Protein AF-A0A5B9Y6F9-F1 (afdb_monomer)

Solvent-accessible surface area (backbone atoms only — not comparable to full-atom values): 5089 Å² total; per-residue (Å²): 129,65,69,65,58,56,52,52,53,52,51,47,61,73,74,40,62,91,88,62,64,67,49,80,44,80,77,47,74,59,94,62,37,35,35,32,40,37,39,33,37,46,69,52,53,74,67,39,96,55,53,67,64,52,59,32,50,50,55,32,48,63,55,54,34,94,86,37,93,56,90,43,42,58,44,53,48,68,46,73,48,75,82,85,124

Organism: NCBI:txid216932

Radius of gyration: 13.01 Å; Cα contacts (8 Å, |Δi|>4): 111; chains: 1; bounding box: 44×22×33 Å

Secondary structure (DSSP, 8-state):
--HHHHHHHHHHHHHS-TT--EEEEEEEE-SSEEEEEEEEEHHHHHH-SS-HHHHHHHHHHHHTSTT-S-SSEEEEEEEEE----

Nearest PDB structures (foldseek):
  8rxx-assembly1_SC  TM=6.427E-01  e=5.896E-02  Leishmania major strain Friedlin
  9fjl-assembly1_A  TM=5.707E-01  e=4.211E-02  Sulfolobus acidocaldarius DSM 639
  1ib8-assembly1_A  TM=5.977E-01  e=1.414E-01  Streptococcus pneumoniae
  5nfl-assembly1_A  TM=5.124E-01  e=6.307E-02  Sinorhizobium meliloti 2011
  4nwr-assembly3_y  TM=3.843E-01  e=1.595E+00  uncultured bacterium

pLDDT: mean 78.93, std 10.93, range [46.22, 91.31]

Structure (mmCIF, N/CA/C/O backbone):
data_AF-A0A5B9Y6F9-F1
#
_entry.id   AF-A0A5B9Y6F9-F1
#
loop_
_atom_site.group_PDB
_atom_site.id
_atom_site.type_symbol
_atom_site.label_atom_id
_atom_site.label_alt_id
_atom_site.label_comp_id
_atom_site.label_asym_id
_atom_site.label_entity_id
_atom_site.label_seq_id
_atom_site.pdbx_PDB_ins_code
_atom_site.Cartn_x
_atom_site.Cartn_y
_atom_site.Cartn_z
_atom_site.occupancy
_atom_site.B_iso_or_equiv
_atom_site.auth_seq_id
_atom_site.auth_comp_id
_atom_site.auth_asym_id
_atom_site.auth_atom_id
_atom_site.pdbx_PDB_model_num
ATOM 1 N N . MET A 1 1 ? -2.267 -13.326 8.741 1.00 51.59 1 MET A N 1
ATOM 2 C CA . MET A 1 1 ? -1.932 -12.096 7.992 1.00 51.59 1 MET A CA 1
ATOM 3 C C . MET A 1 1 ? -3.233 -11.333 7.801 1.00 51.59 1 MET A C 1
ATOM 5 O O . MET A 1 1 ? -4.242 -11.989 7.578 1.00 51.59 1 MET A O 1
ATOM 9 N N . SER A 1 2 ? -3.251 -10.013 7.999 1.00 63.00 2 SER A N 1
ATOM 10 C CA . SER A 1 2 ? -4.478 -9.204 7.912 1.00 63.00 2 SER A CA 1
ATOM 11 C C . SER A 1 2 ? -5.045 -9.271 6.491 1.00 63.00 2 SER A C 1
ATOM 13 O O . SER A 1 2 ? -4.312 -8.995 5.546 1.00 63.00 2 SER A O 1
ATOM 15 N N . SER A 1 3 ? -6.326 -9.620 6.317 1.00 77.88 3 SER A N 1
ATOM 16 C CA . SER A 1 3 ? -6.961 -9.793 4.992 1.00 77.88 3 SER A CA 1
ATOM 17 C C . SER A 1 3 ? -6.813 -8.564 4.083 1.00 77.88 3 SER A C 1
ATOM 19 O O . SER A 1 3 ? -6.779 -8.684 2.864 1.00 77.88 3 SER A O 1
ATOM 21 N N . MET A 1 4 ? -6.645 -7.383 4.680 1.00 83.62 4 MET A N 1
ATOM 22 C CA . MET A 1 4 ? -6.341 -6.131 3.988 1.00 83.62 4 MET A CA 1
ATOM 23 C C . MET A 1 4 ? -5.004 -6.170 3.233 1.00 83.62 4 MET A C 1
ATOM 25 O O . MET A 1 4 ? -4.926 -5.700 2.102 1.00 83.62 4 MET A O 1
ATOM 29 N N . TYR A 1 5 ? -3.962 -6.761 3.825 1.00 85.62 5 TYR A N 1
ATOM 30 C CA . TYR A 1 5 ? -2.652 -6.895 3.184 1.00 85.62 5 TYR A CA 1
ATOM 31 C C . TYR A 1 5 ? -2.740 -7.744 1.917 1.00 85.62 5 TYR A C 1
ATOM 33 O O . TYR A 1 5 ? -2.151 -7.388 0.902 1.00 85.62 5 TYR A O 1
ATOM 41 N N . GLU A 1 6 ? -3.491 -8.846 1.957 1.00 86.12 6 GLU A N 1
ATOM 42 C CA . GLU A 1 6 ? -3.655 -9.732 0.800 1.00 86.12 6 GLU A CA 1
ATOM 43 C C . GLU A 1 6 ? -4.416 -9.041 -0.335 1.00 86.12 6 GLU A C 1
ATOM 45 O O . GLU A 1 6 ? -3.987 -9.109 -1.487 1.00 86.12 6 GLU A O 1
ATOM 50 N N . VAL A 1 7 ? -5.486 -8.306 -0.008 1.00 86.75 7 VAL A N 1
ATOM 51 C CA . VAL A 1 7 ? -6.245 -7.508 -0.984 1.00 86.75 7 VAL A CA 1
ATOM 52 C C . VAL A 1 7 ? -5.358 -6.436 -1.616 1.00 86.75 7 VAL A C 1
ATOM 54 O O . VAL A 1 7 ? -5.258 -6.371 -2.840 1.00 86.75 7 VAL A O 1
ATOM 57 N N . LEU A 1 8 ? -4.659 -5.639 -0.803 1.00 86.88 8 LEU A N 1
ATOM 58 C CA . LEU A 1 8 ? -3.757 -4.593 -1.293 1.00 86.88 8 LEU A CA 1
ATOM 59 C C . LEU A 1 8 ? -2.602 -5.174 -2.116 1.00 86.88 8 LEU A C 1
ATOM 61 O O . LEU A 1 8 ? -2.260 -4.634 -3.164 1.00 86.88 8 LEU A O 1
ATOM 65 N N . SER A 1 9 ? -2.032 -6.302 -1.690 1.00 86.12 9 SER A N 1
ATOM 66 C CA . SER A 1 9 ? -0.974 -6.995 -2.430 1.00 86.12 9 SER A CA 1
ATOM 67 C C . SER A 1 9 ? -1.468 -7.503 -3.786 1.00 86.12 9 SER A C 1
ATOM 69 O O . SER A 1 9 ? -0.738 -7.415 -4.773 1.00 86.12 9 SER A O 1
ATOM 71 N N . SER A 1 10 ? -2.710 -7.991 -3.862 1.00 86.88 10 SER A N 1
ATOM 72 C CA . SER A 1 10 ? -3.323 -8.401 -5.127 1.00 86.88 10 SER A CA 1
ATOM 73 C C . SER A 1 10 ? -3.585 -7.209 -6.048 1.00 86.88 10 SER A C 1
ATOM 75 O O . SER A 1 10 ? -3.272 -7.294 -7.231 1.00 86.88 10 SER A O 1
ATOM 77 N N . LEU A 1 11 ? -4.103 -6.096 -5.517 1.00 85.25 11 LEU A N 1
ATOM 78 C CA . LEU A 1 11 ? -4.319 -4.864 -6.287 1.00 85.25 11 LEU A CA 1
ATOM 79 C C . LEU A 1 11 ? -3.002 -4.302 -6.828 1.00 85.25 11 LEU A C 1
ATOM 81 O O . LEU A 1 11 ? -2.933 -3.892 -7.979 1.00 85.25 11 LEU A O 1
ATOM 85 N N . LEU A 1 12 ? -1.936 -4.337 -6.028 1.00 85.38 12 LEU A N 1
ATOM 86 C CA . LEU A 1 12 ? -0.608 -3.901 -6.457 1.00 85.38 12 LEU A CA 1
ATOM 87 C C . LEU A 1 12 ? -0.071 -4.716 -7.635 1.00 85.38 12 LEU A C 1
ATOM 89 O O . LEU A 1 12 ? 0.563 -4.141 -8.507 1.00 85.38 12 LEU A O 1
ATOM 93 N N . LYS A 1 13 ? -0.337 -6.025 -7.689 1.00 83.31 13 LYS A N 1
ATOM 94 C CA . LYS A 1 13 ? 0.074 -6.871 -8.824 1.00 83.31 13 LYS A CA 1
ATOM 95 C C . LYS A 1 13 ? -0.686 -6.569 -10.114 1.00 83.31 13 LYS A C 1
ATOM 97 O O . LYS A 1 13 ? -0.172 -6.864 -11.184 1.00 83.31 13 LYS A O 1
ATOM 102 N N . ASP A 1 14 ? -1.904 -6.047 -10.002 1.00 83.19 14 ASP A N 1
ATOM 103 C CA . ASP A 1 14 ? -2.725 -5.652 -11.150 1.00 83.19 14 ASP A CA 1
ATOM 104 C C . ASP A 1 14 ? -2.365 -4.235 -11.628 1.00 83.19 14 ASP A C 1
ATOM 106 O O . ASP A 1 14 ? -2.302 -3.963 -12.824 1.00 83.19 14 ASP A O 1
ATOM 110 N N . LEU A 1 15 ? -2.055 -3.343 -10.679 1.00 79.69 15 LEU A N 1
ATOM 111 C CA . LEU A 1 15 ? -1.691 -1.952 -10.945 1.00 79.69 15 LEU A CA 1
ATOM 112 C C . LEU A 1 15 ? -0.239 -1.778 -11.400 1.00 79.69 15 LEU A C 1
ATOM 114 O O . LEU A 1 15 ? 0.028 -0.883 -12.199 1.00 79.69 15 LEU A O 1
ATOM 118 N N . LEU A 1 16 ? 0.698 -2.576 -10.879 1.00 79.19 16 LEU A N 1
ATOM 119 C CA . LEU A 1 16 ? 2.120 -2.511 -11.219 1.00 79.19 16 LEU A CA 1
ATOM 120 C C . LEU A 1 16 ? 2.466 -3.544 -12.308 1.00 79.19 16 LEU A C 1
ATOM 122 O O . LEU A 1 16 ? 2.018 -4.686 -12.230 1.00 79.19 16 LEU A O 1
ATOM 126 N N . PRO A 1 17 ? 3.298 -3.205 -13.312 1.00 77.75 17 PRO A N 1
ATOM 127 C CA . PRO A 1 17 ? 3.729 -4.136 -14.336 1.00 77.75 17 PRO A CA 1
ATOM 128 C C . PRO A 1 17 ? 4.517 -5.288 -13.718 1.00 77.75 17 PRO A C 1
ATOM 130 O O . PRO A 1 17 ? 5.210 -5.124 -12.717 1.00 77.75 17 PRO A O 1
ATOM 133 N N . ALA A 1 18 ? 4.459 -6.453 -14.355 1.00 72.81 18 ALA A N 1
ATOM 134 C CA . ALA A 1 18 ? 5.077 -7.675 -13.839 1.00 72.81 18 ALA A CA 1
ATOM 135 C C . ALA A 1 18 ? 6.606 -7.584 -13.646 1.00 72.81 18 ALA A C 1
ATOM 137 O O . ALA A 1 18 ? 7.153 -8.323 -12.835 1.00 72.81 18 ALA A O 1
ATOM 138 N N . ASP A 1 19 ? 7.281 -6.673 -14.356 1.00 73.12 19 ASP A N 1
ATOM 139 C CA . ASP A 1 19 ? 8.733 -6.433 -14.257 1.00 73.12 19 ASP A CA 1
ATOM 140 C C . ASP A 1 19 ? 9.100 -5.395 -13.169 1.00 73.12 19 ASP A C 1
ATOM 142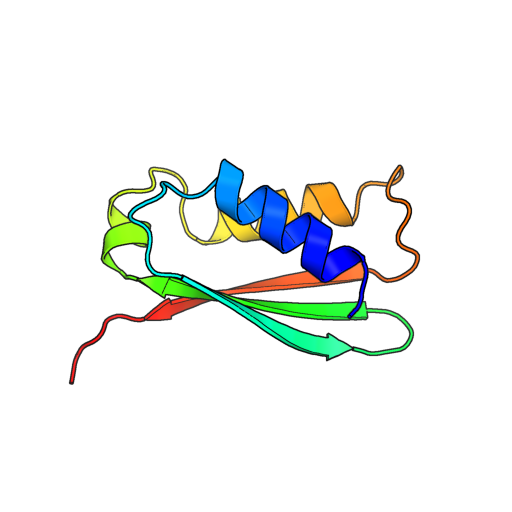 O O . ASP A 1 19 ? 10.235 -4.936 -13.064 1.00 73.12 19 ASP A O 1
ATOM 146 N N . SER A 1 20 ? 8.124 -4.987 -12.352 1.00 74.50 20 SER A N 1
ATOM 147 C CA . SER A 1 20 ? 8.307 -3.994 -11.292 1.00 74.50 20 SER A CA 1
ATOM 148 C C . SER A 1 20 ? 8.994 -4.585 -10.070 1.00 74.50 20 SER A C 1
ATOM 150 O O . SER A 1 20 ? 8.461 -5.497 -9.438 1.00 74.50 20 SER A O 1
ATOM 152 N N . ASN A 1 21 ? 10.100 -3.979 -9.639 1.00 82.12 21 A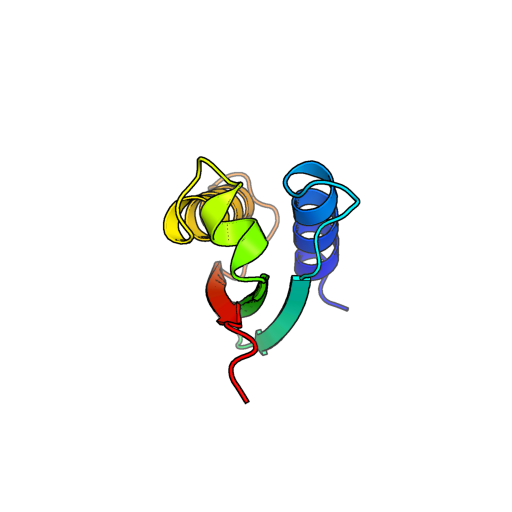SN A N 1
ATOM 153 C CA . ASN A 1 21 ? 10.645 -4.220 -8.307 1.00 82.12 21 ASN A CA 1
ATOM 154 C C . ASN A 1 21 ? 9.977 -3.294 -7.288 1.00 82.12 21 ASN A C 1
ATOM 156 O O . ASN A 1 21 ? 10.141 -2.075 -7.331 1.00 82.12 21 ASN A O 1
ATOM 160 N N . TYR A 1 22 ? 9.226 -3.886 -6.361 1.00 85.31 22 TYR A N 1
ATOM 161 C CA . TYR A 1 22 ? 8.617 -3.169 -5.249 1.00 85.31 22 TYR A CA 1
ATOM 162 C C . TYR A 1 22 ? 8.601 -4.019 -3.979 1.00 85.31 22 TYR A C 1
ATOM 164 O O . TYR A 1 2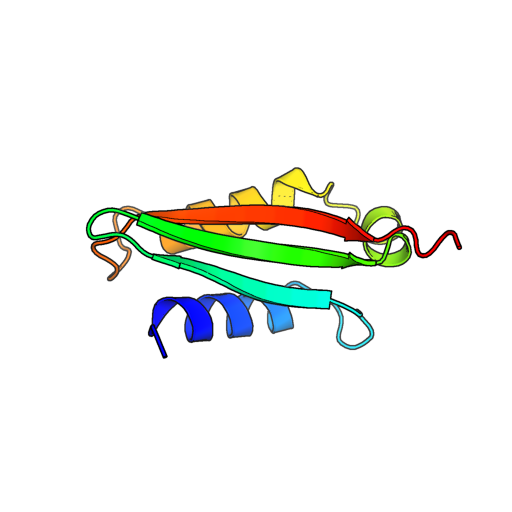2 ? 8.595 -5.252 -4.017 1.00 85.31 22 TYR A O 1
ATOM 172 N N . VAL A 1 23 ? 8.558 -3.350 -2.832 1.00 88.62 23 VAL A N 1
ATOM 173 C CA . VAL A 1 23 ? 8.413 -3.971 -1.517 1.00 88.62 23 VAL A CA 1
ATOM 174 C C . VAL A 1 23 ? 7.175 -3.396 -0.852 1.00 88.62 23 VAL A C 1
ATOM 176 O O . VAL A 1 23 ? 7.119 -2.207 -0.567 1.00 88.62 23 VAL A O 1
ATOM 179 N N . PHE A 1 24 ? 6.196 -4.250 -0.563 1.00 90.19 24 PHE A N 1
ATOM 180 C CA . PHE A 1 24 ? 4.996 -3.865 0.174 1.00 90.19 24 PHE A CA 1
ATOM 181 C C . PHE A 1 24 ? 4.947 -4.568 1.530 1.00 90.19 24 PHE A C 1
ATOM 183 O O . PHE A 1 24 ? 4.911 -5.803 1.600 1.00 90.19 24 PHE A O 1
ATOM 190 N N . LYS A 1 25 ? 4.955 -3.791 2.617 1.00 90.75 25 LYS A N 1
ATOM 191 C CA . LYS A 1 25 ? 4.989 -4.312 3.991 1.00 90.75 25 LYS A CA 1
ATOM 192 C C . LYS A 1 25 ? 4.047 -3.547 4.911 1.00 90.75 25 LYS A C 1
ATOM 194 O O . LYS A 1 25 ? 3.899 -2.337 4.808 1.00 90.75 25 LYS A O 1
ATOM 199 N N . GLN A 1 26 ? 3.454 -4.262 5.860 1.00 90.56 26 GLN A N 1
ATOM 200 C CA . GLN A 1 26 ? 2.789 -3.653 7.007 1.00 90.56 26 GLN A CA 1
ATOM 201 C C . GLN A 1 26 ? 3.856 -3.184 7.999 1.00 90.56 26 GLN A C 1
ATOM 203 O O . GLN A 1 26 ? 4.693 -3.981 8.424 1.00 90.56 26 GLN A O 1
ATOM 208 N N . ILE A 1 27 ? 3.825 -1.903 8.359 1.00 91.12 27 ILE A N 1
ATOM 209 C CA . ILE A 1 27 ? 4.794 -1.302 9.286 1.00 91.12 27 ILE A CA 1
ATOM 210 C C . ILE A 1 27 ? 4.215 -1.110 10.683 1.00 91.12 27 ILE A C 1
ATOM 212 O O . ILE A 1 27 ? 4.954 -1.144 11.665 1.00 91.12 27 ILE A O 1
ATOM 216 N N . ARG A 1 28 ? 2.894 -0.935 10.794 1.00 88.50 28 ARG A N 1
ATOM 217 C CA . ARG A 1 28 ? 2.212 -0.779 12.079 1.00 88.50 28 ARG A CA 1
ATOM 218 C C . ARG A 1 28 ? 0.750 -1.179 11.969 1.00 88.50 28 ARG A C 1
ATOM 220 O O . ARG A 1 28 ? 0.125 -0.992 10.935 1.00 88.50 28 ARG A O 1
ATOM 227 N N . GLU A 1 29 ? 0.200 -1.688 13.059 1.00 88.50 29 GLU A N 1
ATOM 228 C CA . GLU A 1 29 ? -1.238 -1.857 13.230 1.00 88.50 29 GLU A CA 1
ATOM 229 C C . GLU A 1 29 ? -1.626 -1.376 14.628 1.00 88.50 29 GLU A C 1
ATOM 231 O O . GLU A 1 29 ? -0.927 -1.651 15.605 1.00 88.50 29 GLU A O 1
ATOM 236 N N . THR A 1 30 ? -2.713 -0.618 14.700 1.00 87.62 30 THR A N 1
ATOM 237 C CA . THR A 1 30 ? -3.381 -0.200 15.934 1.00 87.62 30 THR A CA 1
ATOM 238 C C . THR A 1 30 ? -4.829 -0.691 15.900 1.00 87.62 30 THR A C 1
ATOM 240 O O . THR A 1 30 ? -5.249 -1.363 14.952 1.00 87.62 30 THR A O 1
ATOM 243 N N . ASP A 1 31 ? -5.609 -0.395 16.937 1.00 85.12 31 ASP A N 1
ATOM 244 C CA . ASP A 1 31 ? -7.042 -0.704 16.959 1.00 85.12 31 ASP A CA 1
ATOM 245 C C . ASP A 1 31 ? -7.843 0.090 15.912 1.00 85.12 31 ASP A C 1
ATOM 247 O O . ASP A 1 31 ? -8.873 -0.394 15.448 1.00 85.12 31 ASP A O 1
ATOM 251 N N . GLU A 1 32 ? -7.346 1.256 15.487 1.00 85.69 32 GLU A N 1
ATOM 252 C CA . GLU A 1 32 ? -8.054 2.186 14.594 1.00 85.69 32 GLU A CA 1
ATOM 253 C C . GLU A 1 32 ? -7.501 2.192 13.160 1.00 85.69 32 GLU A C 1
ATOM 255 O O . GLU A 1 32 ? -8.248 2.405 12.200 1.00 85.69 32 GLU A O 1
ATOM 260 N N . GLU A 1 33 ? -6.200 1.942 12.988 1.00 88.00 33 GLU A N 1
ATOM 261 C CA . GLU A 1 33 ? -5.524 2.051 11.695 1.00 88.00 33 GLU A CA 1
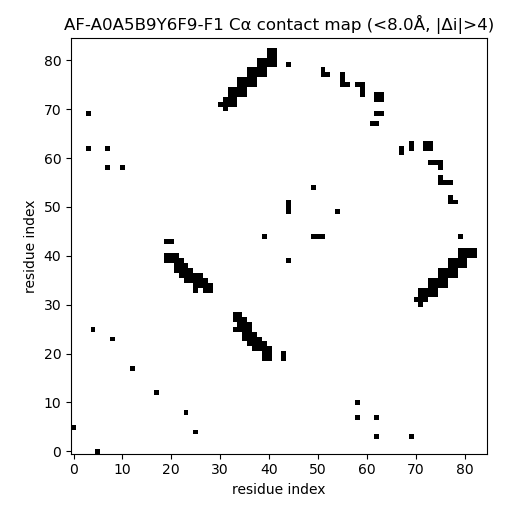AT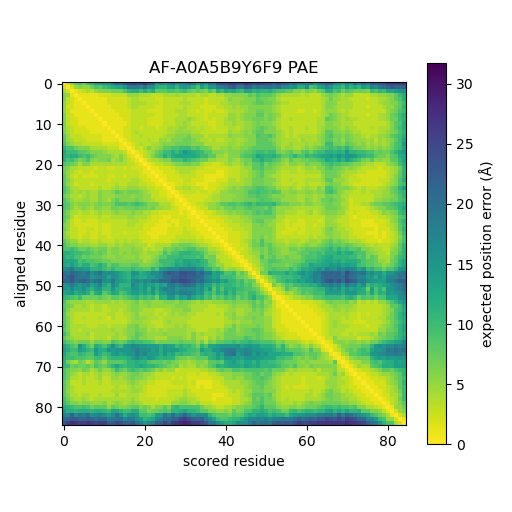OM 262 C C . GLU A 1 33 ? -4.518 0.925 11.430 1.00 88.00 33 GLU A C 1
ATOM 264 O O . GLU A 1 33 ? -3.922 0.341 12.338 1.00 88.00 33 GLU A O 1
ATOM 269 N N . ILE A 1 34 ? -4.300 0.643 10.146 1.00 89.62 34 ILE A N 1
ATOM 270 C CA . ILE A 1 34 ? -3.216 -0.210 9.663 1.00 89.62 34 ILE A CA 1
ATOM 271 C C . ILE A 1 34 ? -2.342 0.616 8.728 1.00 89.62 34 ILE A C 1
ATOM 273 O O . ILE A 1 34 ? -2.815 1.145 7.722 1.00 89.62 34 ILE A O 1
ATOM 277 N N . LYS A 1 35 ? -1.054 0.705 9.052 1.00 90.69 35 LYS A N 1
ATOM 278 C CA . LYS A 1 35 ? -0.074 1.451 8.273 1.00 90.69 35 LYS A CA 1
ATOM 279 C C . LYS A 1 35 ? 0.772 0.504 7.431 1.00 90.69 35 LYS A C 1
ATOM 281 O O . LYS A 1 35 ? 1.376 -0.444 7.950 1.00 90.69 35 LYS A O 1
ATOM 286 N N . PHE A 1 36 ? 0.846 0.792 6.141 1.00 91.31 36 PHE A N 1
ATOM 287 C CA . PHE A 1 36 ? 1.630 0.065 5.155 1.00 91.31 36 PHE A CA 1
ATOM 288 C C . PHE A 1 36 ? 2.659 0.980 4.506 1.00 91.31 36 PHE A C 1
ATOM 290 O O . PHE A 1 36 ? 2.438 2.181 4.362 1.00 91.31 36 PHE A O 1
ATOM 297 N N . ILE A 1 37 ? 3.758 0.377 4.072 1.00 90.44 37 ILE A N 1
ATOM 298 C CA . ILE A 1 37 ? 4.784 1.027 3.274 1.00 90.44 37 ILE A CA 1
ATOM 299 C C . ILE A 1 37 ? 4.935 0.296 1.947 1.00 90.44 37 ILE A C 1
ATOM 301 O O . ILE A 1 37 ? 5.029 -0.938 1.906 1.00 90.44 37 ILE A O 1
ATOM 305 N N . LEU A 1 38 ? 4.929 1.068 0.868 1.00 89.12 38 LEU A N 1
ATOM 306 C CA . LEU A 1 38 ? 5.215 0.629 -0.484 1.00 89.12 38 LEU A CA 1
ATOM 307 C C . LEU A 1 38 ? 6.510 1.304 -0.934 1.00 89.12 38 LEU A C 1
ATOM 309 O O . LEU A 1 38 ? 6.536 2.501 -1.193 1.00 89.12 38 LEU A O 1
ATOM 313 N N . VAL A 1 39 ? 7.578 0.528 -1.039 1.00 88.06 39 VAL A N 1
ATOM 314 C CA . VAL A 1 39 ? 8.849 0.993 -1.593 1.00 88.06 39 VAL A CA 1
ATOM 315 C C . VAL A 1 39 ? 8.900 0.581 -3.057 1.00 88.06 39 VAL A C 1
ATOM 317 O O . VAL A 1 39 ? 8.765 -0.607 -3.350 1.00 88.06 39 VAL A O 1
ATOM 320 N N . ILE A 1 40 ? 9.082 1.534 -3.966 1.00 85.19 40 ILE A N 1
ATOM 321 C CA . ILE A 1 40 ? 9.238 1.277 -5.407 1.00 85.19 40 ILE A CA 1
ATOM 322 C C . ILE A 1 40 ? 10.606 1.760 -5.895 1.00 85.19 40 ILE A C 1
ATOM 324 O O . ILE A 1 40 ? 11.208 2.653 -5.302 1.00 85.19 40 ILE A O 1
ATOM 328 N N . ASP A 1 41 ? 11.094 1.168 -6.979 1.00 81.31 41 ASP A N 1
ATOM 329 C CA . ASP A 1 41 ? 12.322 1.603 -7.655 1.00 81.31 41 ASP A CA 1
ATOM 330 C C . ASP A 1 41 ? 12.139 2.972 -8.346 1.00 81.31 41 ASP A C 1
ATOM 33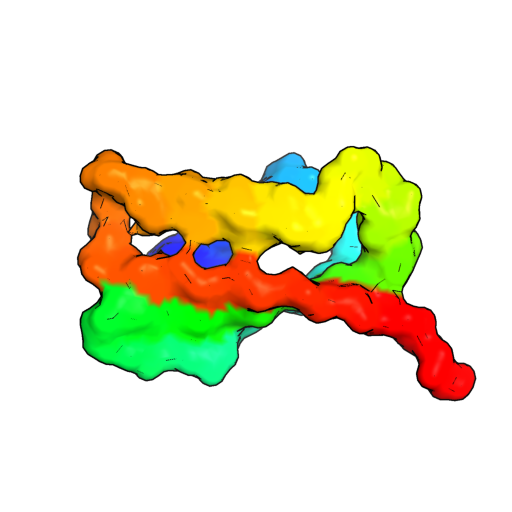2 O O . ASP A 1 41 ? 11.049 3.291 -8.831 1.00 81.31 41 ASP A O 1
ATOM 336 N N . GLU A 1 42 ? 13.192 3.785 -8.453 1.00 76.44 42 GLU A N 1
ATOM 337 C CA . GLU A 1 42 ? 13.132 5.075 -9.166 1.00 76.44 42 GLU A CA 1
ATOM 338 C C . GLU A 1 42 ? 12.722 4.912 -10.643 1.00 76.44 42 GLU A C 1
ATOM 340 O O . GLU A 1 42 ? 12.000 5.735 -11.217 1.00 76.44 42 GLU A O 1
ATOM 345 N N . LYS A 1 43 ? 13.088 3.787 -11.271 1.00 75.50 43 LYS A N 1
ATOM 346 C CA . LYS A 1 43 ? 12.664 3.479 -12.647 1.00 75.50 43 LYS A CA 1
ATOM 347 C C . LYS A 1 43 ? 11.151 3.334 -12.763 1.00 75.50 43 LYS A C 1
ATOM 349 O O . LYS A 1 43 ? 10.596 3.647 -13.818 1.00 75.50 43 LYS A O 1
ATOM 354 N N . LEU A 1 44 ? 10.491 2.861 -11.704 1.00 72.38 44 LEU A N 1
ATOM 355 C CA . LEU A 1 44 ? 9.035 2.757 -11.635 1.00 72.38 44 LEU A CA 1
ATOM 356 C C . LEU A 1 44 ? 8.389 4.124 -11.494 1.00 72.38 44 LEU A C 1
ATOM 358 O O . LEU A 1 44 ? 7.410 4.377 -12.187 1.00 72.38 44 LEU A O 1
ATOM 362 N N . GLU A 1 45 ? 8.958 5.010 -10.674 1.00 71.94 45 GLU A N 1
ATOM 363 C CA . GLU A 1 45 ? 8.496 6.398 -10.569 1.00 71.94 45 GLU A CA 1
ATOM 364 C C . GLU A 1 45 ? 8.512 7.095 -11.936 1.00 71.94 45 GLU A C 1
ATOM 366 O O . GLU A 1 45 ? 7.544 7.757 -12.304 1.00 71.94 45 GLU A O 1
ATOM 371 N N . ASN A 1 46 ? 9.590 6.907 -12.700 1.00 66.62 46 ASN A N 1
ATOM 372 C CA . ASN A 1 46 ? 9.780 7.567 -13.990 1.00 66.62 46 ASN A CA 1
ATOM 373 C C . ASN A 1 46 ? 8.959 6.945 -15.138 1.00 66.62 46 ASN A C 1
ATOM 375 O O . ASN A 1 46 ? 8.598 7.651 -16.080 1.00 66.62 46 ASN A O 1
ATOM 379 N N . ASN A 1 47 ? 8.654 5.640 -15.089 1.00 65.00 47 ASN A N 1
ATOM 380 C CA . ASN A 1 47 ? 7.831 4.965 -16.107 1.00 65.00 47 ASN A CA 1
ATOM 381 C C . ASN A 1 47 ? 6.329 5.062 -15.827 1.00 65.00 47 ASN A C 1
ATOM 383 O O . ASN A 1 47 ? 5.524 5.082 -16.763 1.00 65.00 47 ASN A O 1
ATOM 387 N N . PHE A 1 48 ? 5.923 5.133 -14.558 1.00 62.12 48 PHE A N 1
ATOM 388 C CA . PHE A 1 48 ? 4.532 5.388 -14.230 1.00 62.12 48 PHE A CA 1
ATOM 389 C C . PHE A 1 48 ? 4.212 6.851 -14.499 1.00 62.12 48 PHE A C 1
ATOM 391 O O . PHE A 1 48 ? 4.563 7.741 -13.735 1.00 62.12 48 PHE A O 1
ATOM 398 N N . SER A 1 49 ? 3.388 7.100 -15.518 1.00 53.38 49 SER A N 1
ATOM 399 C CA . SER A 1 49 ? 2.680 8.384 -15.684 1.00 53.38 49 SER A CA 1
ATOM 400 C C . SER A 1 49 ? 1.790 8.766 -14.481 1.00 53.38 49 SER A C 1
ATOM 402 O O . SER A 1 49 ? 1.162 9.822 -14.486 1.00 53.38 49 SER A O 1
ATOM 404 N N . TYR A 1 50 ? 1.745 7.935 -13.438 1.00 53.50 50 TYR A N 1
ATOM 405 C CA . TYR A 1 50 ? 1.091 8.174 -12.163 1.00 53.50 50 TYR A CA 1
ATOM 406 C C . TYR A 1 50 ? 2.159 8.449 -11.100 1.00 53.50 50 TYR A C 1
ATOM 408 O O . TYR A 1 50 ? 2.799 7.535 -10.588 1.00 53.50 50 TYR A O 1
ATOM 416 N N . LYS A 1 51 ? 2.337 9.728 -10.753 1.00 59.00 51 LYS A N 1
ATOM 417 C CA . LYS A 1 51 ? 3.210 10.187 -9.657 1.00 59.00 51 LYS A CA 1
ATOM 418 C C . LYS A 1 51 ? 2.957 9.364 -8.384 1.00 59.00 51 LYS A C 1
ATOM 420 O O . LYS A 1 51 ? 1.796 9.034 -8.142 1.00 59.00 51 LYS A O 1
ATOM 425 N N . LYS A 1 52 ? 3.991 9.114 -7.558 1.00 58.34 52 LYS A N 1
ATOM 426 C CA . LYS A 1 52 ? 3.956 8.359 -6.271 1.00 58.34 52 LYS A CA 1
ATOM 427 C C . LYS A 1 52 ? 2.657 8.513 -5.481 1.00 58.34 52 LYS A C 1
ATOM 429 O O . LYS A 1 52 ? 2.103 7.535 -4.988 1.00 58.34 52 LYS A O 1
ATOM 434 N N . THR A 1 53 ? 2.179 9.751 -5.385 1.00 61.19 53 THR A N 1
ATOM 435 C CA . THR A 1 53 ? 0.968 10.134 -4.659 1.00 61.19 53 THR A CA 1
ATOM 436 C C . THR A 1 53 ? -0.259 9.370 -5.155 1.00 61.19 53 THR A C 1
ATOM 438 O O . THR A 1 53 ? -1.024 8.847 -4.358 1.00 61.19 53 THR A O 1
ATOM 441 N N . THR A 1 54 ? -0.385 9.174 -6.466 1.00 72.00 54 THR A N 1
ATOM 442 C CA . THR A 1 54 ? -1.595 8.622 -7.080 1.00 72.00 54 THR A CA 1
ATOM 443 C C . THR A 1 54 ? -1.822 7.151 -6.753 1.00 72.00 54 THR A C 1
ATOM 445 O O . THR A 1 54 ? -2.964 6.757 -6.571 1.00 72.00 54 THR A O 1
ATOM 448 N N . ILE A 1 55 ? -0.774 6.326 -6.654 1.00 77.62 55 ILE A N 1
ATOM 449 C CA . ILE A 1 55 ? -0.944 4.894 -6.338 1.00 77.62 55 ILE A CA 1
ATOM 450 C C . ILE A 1 55 ? -1.322 4.721 -4.866 1.00 77.62 55 ILE A C 1
ATOM 452 O O . ILE A 1 55 ? -2.254 3.980 -4.555 1.00 77.62 55 ILE A O 1
ATOM 456 N N . ALA A 1 56 ? -0.635 5.435 -3.968 1.00 80.44 56 ALA A N 1
ATOM 457 C CA . ALA A 1 56 ? -0.945 5.413 -2.541 1.00 80.44 56 ALA A CA 1
ATOM 458 C C . ALA A 1 56 ? -2.373 5.901 -2.284 1.00 80.44 56 ALA A C 1
ATOM 460 O O . ALA A 1 56 ? -3.128 5.242 -1.572 1.00 80.44 56 ALA A O 1
ATOM 461 N N . GLU A 1 57 ? -2.750 7.027 -2.895 1.00 82.19 57 GLU A N 1
ATOM 462 C CA . GLU A 1 57 ? -4.084 7.611 -2.772 1.00 82.19 57 GLU A CA 1
ATOM 463 C C . GLU A 1 57 ? -5.155 6.692 -3.352 1.00 82.19 57 GLU A C 1
ATOM 465 O O . GLU A 1 57 ? -6.178 6.490 -2.709 1.00 82.19 57 GLU A O 1
ATOM 470 N N . LEU A 1 58 ? -4.917 6.079 -4.515 1.00 83.44 58 LEU A N 1
ATOM 471 C CA . LEU A 1 58 ? -5.882 5.181 -5.146 1.00 83.44 58 LEU A CA 1
ATOM 472 C C . LEU A 1 58 ? -6.104 3.921 -4.303 1.00 83.44 58 LEU A C 1
ATOM 474 O O . LEU A 1 58 ? -7.245 3.567 -4.019 1.00 83.44 58 LEU A O 1
ATOM 478 N N . LEU A 1 59 ? -5.031 3.285 -3.828 1.00 84.00 59 LEU A N 1
ATOM 479 C CA . LEU A 1 59 ? -5.129 2.117 -2.949 1.00 84.00 59 LEU A CA 1
ATOM 480 C C . LEU A 1 59 ? -5.790 2.462 -1.612 1.00 84.00 59 LEU A C 1
ATOM 482 O O . LEU A 1 59 ? -6.658 1.725 -1.148 1.00 84.00 59 LEU A O 1
ATOM 486 N N . THR A 1 60 ? -5.412 3.596 -1.018 1.00 85.94 60 THR A N 1
ATOM 487 C CA . THR A 1 60 ? -5.997 4.092 0.235 1.00 85.94 60 THR A CA 1
ATOM 488 C C . THR A 1 60 ? -7.475 4.431 0.046 1.00 85.94 60 THR A C 1
ATOM 490 O O . THR A 1 60 ? -8.284 4.141 0.919 1.00 85.94 60 THR A O 1
ATOM 493 N N . SER A 1 61 ? -7.853 4.997 -1.100 1.00 84.88 61 SER A N 1
ATOM 494 C CA . SER A 1 61 ? -9.241 5.322 -1.423 1.00 84.88 61 SER A CA 1
ATOM 495 C C . SER A 1 61 ? -10.084 4.070 -1.644 1.00 84.88 61 SER A C 1
ATOM 497 O O . SER A 1 61 ? -11.205 4.027 -1.160 1.00 84.88 61 SER A O 1
ATOM 499 N N . ILE A 1 62 ? -9.564 3.049 -2.335 1.00 83.25 62 ILE A N 1
ATOM 500 C CA . ILE A 1 62 ? -10.288 1.788 -2.571 1.00 83.25 62 ILE A CA 1
ATOM 501 C C . ILE A 1 62 ? -10.541 1.059 -1.248 1.00 83.25 62 ILE A C 1
ATOM 503 O O . ILE A 1 62 ? -11.630 0.550 -1.006 1.00 83.25 62 ILE A O 1
ATOM 507 N N . ILE A 1 63 ? -9.525 0.991 -0.388 1.00 83.06 63 ILE A N 1
ATOM 508 C CA . ILE A 1 63 ? -9.587 0.196 0.842 1.00 83.06 63 ILE A CA 1
ATOM 509 C C . ILE A 1 63 ? -10.328 0.917 1.978 1.00 83.06 63 ILE A C 1
ATOM 511 O O . ILE A 1 63 ? -10.850 0.251 2.868 1.00 83.06 63 ILE A O 1
ATOM 515 N N . ASN A 1 64 ? -10.385 2.253 1.949 1.00 85.06 64 ASN A N 1
ATOM 516 C CA . ASN A 1 64 ? -11.129 3.075 2.909 1.00 85.06 64 ASN A CA 1
ATOM 517 C C . ASN A 1 64 ? -12.477 3.561 2.364 1.00 85.06 64 ASN A C 1
ATOM 519 O O . ASN A 1 64 ? -13.099 4.418 2.993 1.00 85.06 64 ASN A O 1
ATOM 523 N N . ASP A 1 65 ? -12.907 3.065 1.203 1.00 82.62 65 ASP A N 1
ATOM 524 C CA . ASP A 1 65 ? -14.226 3.369 0.659 1.00 82.62 65 ASP A CA 1
ATOM 525 C C . ASP A 1 65 ? -15.324 3.010 1.675 1.00 82.62 65 ASP A C 1
ATOM 527 O O . ASP A 1 65 ? -15.176 2.069 2.456 1.00 82.62 65 ASP A O 1
ATOM 531 N N . GLU A 1 66 ? -16.440 3.740 1.682 1.00 63.81 66 GLU A N 1
ATOM 532 C CA . GLU A 1 66 ? -17.535 3.509 2.636 1.00 63.81 66 GLU A CA 1
ATOM 533 C C . GLU A 1 66 ? -18.177 2.116 2.493 1.00 63.81 66 GLU A C 1
ATOM 535 O O . GLU A 1 66 ? -18.813 1.632 3.429 1.00 63.81 66 GLU A O 1
ATOM 540 N N . GLN A 1 67 ? -18.001 1.452 1.344 1.00 64.69 67 GLN A N 1
ATOM 541 C CA . GLN A 1 67 ? -18.428 0.066 1.112 1.00 64.69 67 GLN A CA 1
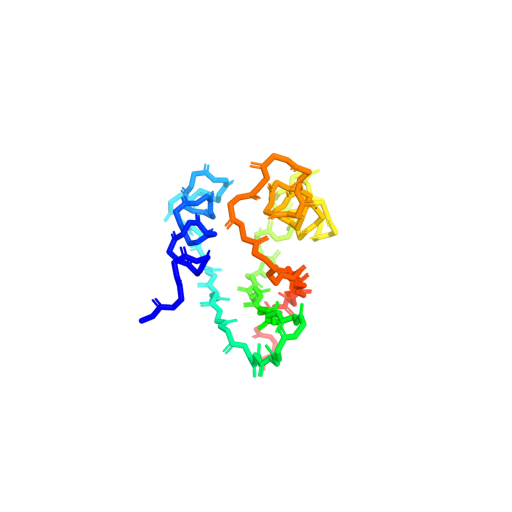ATOM 542 C C . GLN A 1 67 ? -17.384 -0.975 1.546 1.00 64.69 67 GLN A C 1
ATOM 544 O O . GLN A 1 67 ? -17.597 -2.180 1.384 1.00 64.69 67 GLN A O 1
ATOM 549 N N . SER A 1 68 ? -16.236 -0.537 2.059 1.00 67.56 68 SER A N 1
ATOM 550 C CA . SER A 1 68 ? -15.152 -1.422 2.455 1.00 67.56 68 SER A CA 1
ATOM 551 C C . SER A 1 68 ? -15.539 -2.284 3.656 1.00 67.56 68 SER A C 1
ATOM 553 O O . SER A 1 68 ? -16.106 -1.826 4.644 1.00 67.56 68 SER A O 1
ATOM 555 N N . VAL A 1 69 ? -15.179 -3.566 3.591 1.00 72.31 69 VAL A N 1
ATOM 556 C CA . VAL A 1 69 ? -15.416 -4.546 4.665 1.00 72.31 69 VAL A CA 1
ATOM 557 C C . VAL A 1 69 ? -14.464 -4.374 5.856 1.00 72.31 69 VAL A C 1
ATOM 559 O O . VAL A 1 69 ? -14.547 -5.122 6.832 1.00 72.31 69 VAL A O 1
ATOM 562 N N . PHE A 1 70 ? -13.530 -3.423 5.776 1.00 78.38 70 PHE A N 1
ATOM 563 C CA . PHE A 1 70 ? -12.517 -3.192 6.795 1.00 78.38 70 PHE A CA 1
ATOM 564 C C . PHE A 1 70 ? -12.969 -2.130 7.800 1.00 78.38 70 PHE A C 1
ATOM 566 O O . PHE A 1 70 ? -13.296 -1.005 7.444 1.00 78.38 70 PHE A O 1
ATOM 573 N N . THR A 1 71 ? -12.939 -2.480 9.086 1.00 77.50 71 THR A N 1
ATOM 574 C CA . THR A 1 71 ? -13.249 -1.557 10.189 1.00 77.50 71 THR A CA 1
ATOM 575 C C . THR A 1 71 ? -12.110 -0.591 10.505 1.00 77.50 71 THR A C 1
ATOM 577 O O . THR A 1 71 ? -12.355 0.495 11.024 1.00 77.50 71 THR A O 1
ATOM 580 N N . LYS A 1 72 ? -10.867 -0.982 10.209 1.00 84.06 72 LYS A N 1
ATOM 581 C CA . LYS A 1 72 ? -9.670 -0.159 10.414 1.00 84.06 72 LYS A CA 1
ATOM 582 C C . LYS A 1 72 ? -9.362 0.637 9.154 1.00 84.06 72 LYS A C 1
ATOM 584 O O . LYS A 1 72 ? -9.467 0.100 8.052 1.00 84.06 72 LYS A O 1
ATOM 589 N N . LYS A 1 73 ? -8.902 1.877 9.317 1.00 86.12 73 LYS A N 1
ATOM 590 C CA . LYS A 1 73 ? -8.431 2.686 8.184 1.00 86.12 73 LYS A CA 1
ATOM 591 C C . LYS A 1 73 ? -7.049 2.226 7.741 1.00 86.12 73 LYS A C 1
ATOM 593 O O . LYS A 1 73 ? -6.154 2.078 8.569 1.00 86.12 73 LYS A O 1
ATOM 598 N N . ALA A 1 74 ? -6.850 2.036 6.445 1.00 87.19 74 ALA A N 1
ATOM 599 C CA . ALA A 1 74 ? -5.519 1.837 5.897 1.00 87.19 74 ALA A CA 1
ATOM 600 C C . ALA A 1 74 ? -4.840 3.186 5.660 1.00 87.19 74 ALA A C 1
ATOM 602 O O . ALA A 1 74 ? -5.462 4.128 5.166 1.00 87.19 74 ALA A O 1
ATOM 603 N N . ASN A 1 75 ? -3.549 3.255 5.945 1.00 88.50 75 ASN A N 1
ATOM 604 C CA . ASN A 1 75 ? -2.689 4.351 5.536 1.00 88.50 75 ASN A CA 1
ATOM 605 C C . ASN A 1 75 ? -1.498 3.756 4.783 1.00 88.50 75 ASN A C 1
ATOM 607 O O . ASN A 1 75 ? -0.820 2.873 5.309 1.00 88.50 75 ASN A O 1
ATOM 611 N N . ILE A 1 76 ? -1.288 4.184 3.541 1.00 89.00 76 ILE A N 1
ATOM 612 C CA . ILE A 1 76 ? -0.239 3.650 2.673 1.00 89.00 76 ILE A CA 1
ATOM 613 C C . ILE A 1 76 ? 0.741 4.777 2.366 1.00 89.00 76 ILE A C 1
ATOM 615 O O . ILE A 1 76 ? 0.385 5.756 1.714 1.00 89.00 76 ILE A O 1
ATOM 619 N N . GLU A 1 77 ? 1.980 4.622 2.817 1.00 87.81 77 GLU A N 1
ATOM 620 C CA . GLU A 1 77 ? 3.086 5.510 2.464 1.00 87.81 77 GLU A CA 1
ATOM 621 C C . GLU A 1 77 ? 3.860 4.931 1.282 1.00 87.81 77 GLU A C 1
ATOM 623 O O . GLU A 1 77 ? 4.101 3.724 1.225 1.00 87.81 77 GLU A O 1
ATOM 628 N N . VAL A 1 78 ? 4.253 5.792 0.342 1.00 85.44 78 VAL A N 1
ATOM 629 C CA . VAL A 1 78 ? 5.075 5.403 -0.808 1.00 85.44 78 VAL A CA 1
ATOM 630 C C . VAL A 1 78 ? 6.446 6.040 -0.683 1.00 85.44 78 VAL A C 1
ATOM 632 O O . VAL A 1 78 ? 6.565 7.265 -0.659 1.00 85.44 78 VAL A O 1
ATOM 635 N N . GLU A 1 79 ? 7.473 5.202 -0.656 1.00 85.31 79 GLU A N 1
ATOM 636 C CA . GLU A 1 79 ? 8.869 5.619 -0.711 1.00 85.31 79 GLU A CA 1
ATOM 637 C C . GLU A 1 79 ? 9.490 5.184 -2.037 1.00 85.31 79 GLU A C 1
ATOM 639 O O . GLU A 1 79 ? 9.125 4.153 -2.606 1.00 85.31 79 GLU A O 1
ATOM 644 N N . VAL A 1 80 ? 10.439 5.977 -2.532 1.00 83.25 80 VAL A N 1
ATOM 645 C CA . VAL A 1 80 ? 11.240 5.586 -3.6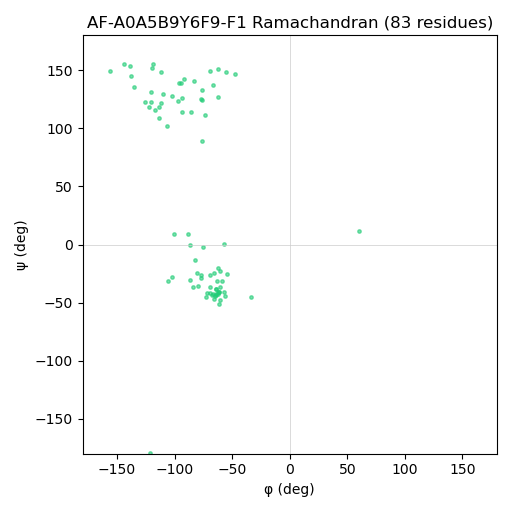93 1.00 83.25 80 VAL A CA 1
ATOM 646 C C . VAL A 1 80 ? 12.648 5.311 -3.256 1.00 83.25 80 VAL A C 1
ATOM 648 O O . VAL A 1 80 ? 13.268 6.121 -2.569 1.00 83.25 80 VAL A O 1
ATOM 651 N N . TYR A 1 81 ? 13.123 4.153 -3.678 1.00 81.62 81 TYR A N 1
ATOM 652 C CA . TYR A 1 81 ? 14.494 3.754 -3.504 1.00 81.62 81 TYR A CA 1
ATOM 653 C C . TYR A 1 81 ? 15.281 4.135 -4.758 1.00 81.62 81 TYR A C 1
ATOM 655 O O . TYR A 1 81 ? 15.024 3.608 -5.839 1.00 81.62 81 TYR A O 1
ATOM 663 N N . ASP A 1 82 ? 16.219 5.068 -4.593 1.00 67.69 82 ASP A N 1
ATOM 664 C CA . ASP A 1 82 ? 17.072 5.578 -5.675 1.00 67.69 82 ASP A CA 1
ATOM 665 C C . ASP 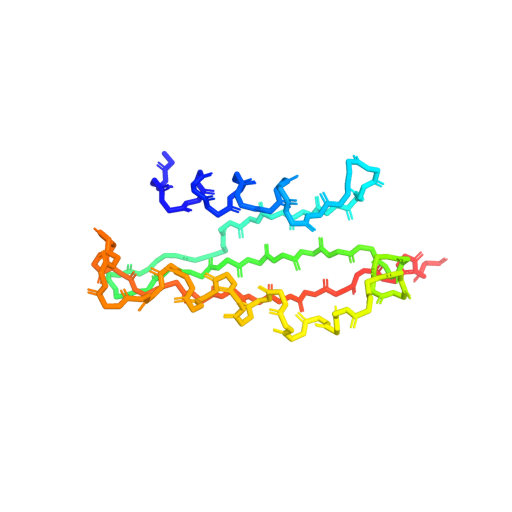A 1 82 ? 18.283 4.673 -5.965 1.00 67.69 82 ASP A C 1
ATOM 667 O O . ASP A 1 82 ? 18.940 4.798 -6.990 1.00 67.69 82 ASP A O 1
ATOM 671 N N . GLY A 1 83 ? 18.595 3.719 -5.079 1.00 62.53 83 GLY A N 1
ATOM 672 C CA . GLY A 1 83 ? 19.718 2.795 -5.276 1.00 62.53 83 GLY A CA 1
ATOM 673 C C . GLY A 1 83 ? 21.097 3.454 -5.400 1.00 62.53 83 GLY A C 1
ATOM 674 O O . GLY A 1 83 ? 22.049 2.770 -5.768 1.00 62.53 83 GLY A O 1
ATOM 675 N N . SER A 1 84 ? 21.224 4.746 -5.096 1.00 53.72 84 SER A N 1
ATOM 676 C CA . SER A 1 84 ? 22.495 5.461 -5.061 1.00 53.72 84 SER A CA 1
ATOM 677 C C . SER A 1 84 ? 23.274 5.113 -3.784 1.00 53.72 84 SER A C 1
ATOM 679 O O . SER A 1 84 ? 23.150 5.762 -2.745 1.00 53.72 84 SER A O 1
ATOM 681 N N . GLU A 1 85 ? 24.083 4.055 -3.883 1.00 46.22 85 GLU A N 1
ATOM 682 C CA . GLU A 1 85 ? 25.324 3.868 -3.113 1.00 46.22 85 GLU A CA 1
ATOM 683 C C . GLU A 1 85 ? 26.545 4.180 -3.990 1.00 46.22 85 GLU A C 1
ATOM 685 O O . GLU A 1 85 ? 26.557 3.763 -5.174 1.00 46.22 85 GLU A O 1
#

Mean predicted aligned error: 6.75 Å

Sequence (85 aa):
MSSMYEVLSSLLKDLLPADSNYVFKQIRETDEEIKFILVIDEKLENNFSYKKTTIAELLTSIINDEQSVFTKKANIEVEVYDGSE

Foldseek 3Di:
DPVLQVVLVVVCPVVADPPWDKDKDFPDDDPAATEIEIEGEVVRCVPPPQHQCRSQCVSQCVCPPPPHPDRHRYHYHYHYDDVDD